Protein AF-A0A7K1K0Z1-F1 (afdb_monomer_lite)

Secondary structure (DSSP, 8-state):
-------HHHHHHHHHHHH--GGGSEETTEEEEP-EEEE-S--TT-EEEE-TTS-EEEE-S-GGGEEEE-HHHHHHHHHHH-

Structure (mmCIF, N/CA/C/O backbone):
data_AF-A0A7K1K0Z1-F1
#
_entry.id   AF-A0A7K1K0Z1-F1
#
loop_
_atom_site.group_PDB
_atom_site.id
_atom_site.type_symbol
_atom_site.label_atom_id
_atom_site.label_alt_id
_atom_site.label_comp_id
_atom_site.label_asym_id
_atom_site.label_entity_id
_atom_site.label_seq_id
_atom_site.pdbx_PDB_ins_code
_atom_site.Cartn_x
_atom_site.Cartn_y
_atom_site.Cartn_z
_atom_site.occupancy
_atom_site.B_iso_or_equiv
_atom_site.auth_seq_id
_atom_site.auth_comp_id
_atom_site.auth_asym_id
_atom_site.auth_atom_id
_atom_site.pdbx_PDB_model_num
ATOM 1 N N . MET A 1 1 ? 4.498 0.293 -31.287 1.00 38.72 1 MET A N 1
ATOM 2 C CA . MET A 1 1 ? 4.563 -0.597 -30.115 1.00 38.72 1 MET A CA 1
ATOM 3 C C . MET A 1 1 ? 5.414 0.112 -29.070 1.00 38.72 1 MET A C 1
ATOM 5 O O . MET A 1 1 ? 6.628 0.032 -29.140 1.00 38.72 1 MET A O 1
ATOM 9 N N . GLN A 1 2 ? 4.824 0.951 -28.225 1.00 37.94 2 GLN A N 1
ATOM 10 C CA . GLN A 1 2 ? 5.516 1.475 -27.045 1.00 37.94 2 GLN A CA 1
ATOM 11 C C . GLN A 1 2 ? 4.712 0.897 -25.899 1.00 37.94 2 GLN A C 1
ATOM 13 O O . GLN A 1 2 ? 3.646 1.417 -25.577 1.00 37.94 2 GLN A O 1
ATOM 18 N N . ASP A 1 3 ? 5.140 -0.281 -25.451 1.00 39.84 3 ASP A N 1
ATOM 19 C CA . ASP A 1 3 ? 4.612 -0.908 -24.251 1.00 39.84 3 ASP A CA 1
ATOM 20 C C . ASP A 1 3 ? 4.892 0.093 -23.139 1.00 39.84 3 ASP A C 1
ATOM 22 O O . ASP A 1 3 ? 6.045 0.354 -22.796 1.00 39.84 3 ASP A O 1
ATOM 26 N N . GLY A 1 4 ? 3.853 0.825 -22.745 1.00 46.22 4 GLY A N 1
ATOM 27 C CA . GLY A 1 4 ? 3.969 1.837 -21.719 1.00 46.22 4 GLY A CA 1
ATOM 28 C C . GLY A 1 4 ? 4.344 1.107 -20.451 1.00 46.22 4 GLY A C 1
ATOM 29 O O . GLY A 1 4 ? 3.458 0.530 -19.832 1.00 46.22 4 GLY A O 1
ATOM 30 N N . GLU A 1 5 ? 5.632 1.108 -20.106 1.00 55.62 5 GLU A N 1
ATOM 31 C CA . GLU A 1 5 ? 6.141 0.592 -18.843 1.00 55.62 5 GLU A CA 1
ATOM 32 C C . GLU A 1 5 ? 5.305 1.236 -17.739 1.00 55.62 5 GLU A C 1
ATOM 34 O O . GLU A 1 5 ? 5.474 2.411 -17.390 1.00 55.62 5 GLU A O 1
ATOM 39 N N . ILE A 1 6 ? 4.301 0.501 -17.255 1.00 66.00 6 ILE A N 1
ATOM 40 C CA . ILE A 1 6 ? 3.426 0.964 -16.193 1.00 66.00 6 ILE A CA 1
ATOM 41 C C . ILE A 1 6 ? 4.287 0.902 -14.946 1.00 66.00 6 ILE A C 1
ATOM 43 O O . ILE A 1 6 ? 4.305 -0.091 -14.236 1.00 66.00 6 ILE A O 1
ATOM 47 N N . GLY A 1 7 ? 5.042 1.969 -14.705 1.00 74.44 7 GLY A N 1
ATOM 48 C CA . GLY A 1 7 ? 5.895 2.063 -13.538 1.00 74.44 7 GLY A CA 1
ATOM 49 C C . GLY A 1 7 ? 5.073 2.031 -12.253 1.00 74.44 7 GLY A C 1
ATOM 50 O O . GLY A 1 7 ? 3.866 2.298 -12.248 1.00 74.44 7 GLY A O 1
ATOM 51 N N . TYR A 1 8 ? 5.764 1.803 -11.139 1.00 79.31 8 TYR A N 1
ATOM 52 C CA . TYR A 1 8 ? 5.226 1.814 -9.774 1.00 79.31 8 TYR A CA 1
ATOM 53 C C . TYR A 1 8 ? 4.149 2.897 -9.535 1.00 79.31 8 TYR A C 1
ATOM 55 O O . TYR A 1 8 ? 3.071 2.640 -8.995 1.00 79.31 8 TYR A O 1
ATOM 63 N N . ARG A 1 9 ? 4.405 4.126 -10.004 1.00 80.00 9 ARG A N 1
ATOM 64 C CA . ARG A 1 9 ? 3.496 5.273 -9.850 1.00 80.00 9 ARG A CA 1
ATOM 65 C C . ARG A 1 9 ? 2.189 5.138 -10.643 1.00 80.00 9 ARG A C 1
ATOM 67 O O . ARG A 1 9 ? 1.127 5.541 -10.155 1.00 80.00 9 ARG A O 1
ATOM 74 N N . SER A 1 10 ? 2.247 4.575 -11.848 1.00 83.88 10 SER A N 1
ATOM 75 C CA . SER A 1 10 ? 1.066 4.341 -12.684 1.00 83.88 10 SER A CA 1
ATOM 76 C C . SER A 1 10 ? 0.188 3.242 -12.090 1.00 83.88 10 SER A C 1
ATOM 78 O O . SER A 1 10 ? -1.030 3.418 -12.035 1.00 83.88 10 SER A O 1
ATOM 8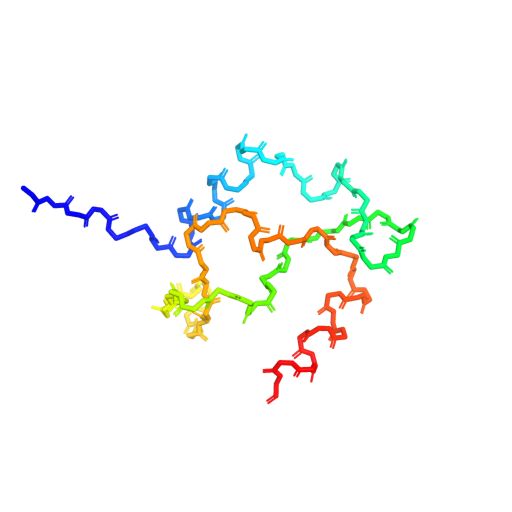0 N N . VAL A 1 11 ? 0.786 2.175 -11.542 1.00 84.88 11 VAL A N 1
ATOM 81 C CA . VAL A 1 11 ? 0.042 1.148 -10.791 1.00 84.88 11 VAL A CA 1
ATOM 82 C C . VAL A 1 11 ? -0.665 1.762 -9.591 1.00 84.88 11 VAL A C 1
ATOM 84 O O . VAL A 1 11 ? -1.869 1.581 -9.447 1.00 84.88 11 VAL A O 1
ATOM 87 N N . HIS A 1 12 ? 0.028 2.556 -8.770 1.00 81.56 12 HIS A N 1
ATOM 88 C CA . HIS A 1 12 ? -0.593 3.223 -7.618 1.00 81.56 12 HIS A CA 1
ATOM 89 C C . HIS A 1 12 ? -1.759 4.140 -8.015 1.00 81.56 12 HIS A C 1
ATOM 91 O O . HIS A 1 12 ? -2.769 4.212 -7.309 1.00 81.56 12 HIS A O 1
ATOM 97 N N . SER A 1 13 ? -1.647 4.829 -9.152 1.00 84.31 13 SER A N 1
ATOM 98 C CA . SER A 1 13 ? -2.723 5.679 -9.675 1.00 84.31 13 SER A CA 1
ATOM 99 C C . SER A 1 13 ? -3.919 4.844 -10.142 1.00 84.31 13 SER A C 1
ATOM 101 O O . SER A 1 13 ? -5.058 5.137 -9.778 1.00 84.31 13 SER A O 1
ATOM 103 N N . ARG A 1 14 ? -3.666 3.755 -10.878 1.00 86.75 14 ARG A N 1
ATOM 104 C CA . AR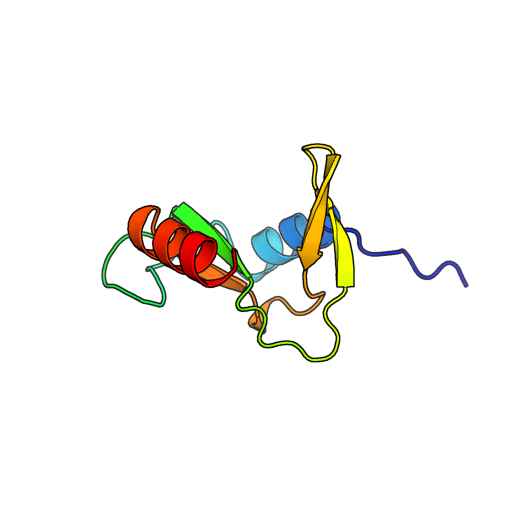G A 1 14 ? -4.694 2.810 -11.338 1.00 86.75 14 ARG A CA 1
ATOM 105 C C . ARG A 1 14 ? -5.380 2.104 -10.171 1.00 86.75 14 ARG A C 1
ATOM 107 O O . ARG A 1 14 ? -6.602 2.012 -10.146 1.00 86.75 14 ARG A O 1
ATOM 114 N N . LEU A 1 15 ? -4.614 1.667 -9.177 1.00 86.25 15 LEU A N 1
ATOM 115 C CA . LEU A 1 15 ? -5.110 1.048 -7.955 1.00 86.25 15 LEU A CA 1
ATOM 116 C C . LEU A 1 15 ? -6.081 1.978 -7.226 1.00 86.25 15 LEU A C 1
ATOM 118 O O . LEU A 1 15 ? -7.174 1.557 -6.864 1.00 86.25 15 LEU A O 1
ATOM 122 N N . ARG A 1 16 ? -5.727 3.260 -7.077 1.00 85.38 16 ARG A N 1
ATOM 123 C CA . ARG A 1 16 ? -6.621 4.268 -6.488 1.00 85.38 16 ARG A CA 1
ATOM 124 C C . ARG A 1 16 ? -7.878 4.507 -7.320 1.00 85.38 16 ARG A C 1
ATOM 126 O O . ARG A 1 16 ? -8.920 4.770 -6.735 1.00 85.38 16 ARG A O 1
ATOM 133 N N . ALA A 1 17 ? -7.802 4.416 -8.646 1.00 87.06 17 ALA A N 1
ATOM 134 C CA . ALA A 1 17 ? -8.971 4.554 -9.514 1.00 87.06 17 ALA A CA 1
ATOM 135 C C . ALA A 1 17 ? -9.921 3.344 -9.424 1.00 87.06 17 ALA A C 1
ATOM 137 O O . ALA A 1 17 ? -11.133 3.523 -9.436 1.00 87.06 17 ALA A O 1
ATOM 138 N N . ILE A 1 18 ? -9.378 2.127 -9.306 1.00 87.75 18 ILE A N 1
ATOM 139 C CA . ILE A 1 18 ? -10.157 0.878 -9.261 1.00 87.75 18 ILE A CA 1
ATOM 140 C C . ILE A 1 18 ? -10.713 0.616 -7.860 1.00 87.75 18 ILE A C 1
ATOM 142 O O . ILE A 1 18 ? -11.896 0.339 -7.697 1.00 87.75 18 ILE A O 1
ATOM 146 N N . LYS A 1 19 ? -9.849 0.676 -6.844 1.00 83.62 19 LYS A N 1
ATOM 147 C CA . LYS A 1 19 ? -10.178 0.324 -5.457 1.00 83.62 19 LYS A CA 1
ATOM 148 C C . LYS A 1 19 ? -10.577 1.534 -4.610 1.00 83.62 19 LYS A C 1
ATOM 150 O O . LYS A 1 19 ? -11.083 1.378 -3.503 1.00 83.62 19 LYS A O 1
ATOM 155 N N . GLY A 1 20 ? -10.350 2.750 -5.094 1.00 85.00 20 GLY A N 1
ATOM 156 C CA . GLY A 1 20 ? -10.498 3.951 -4.280 1.00 85.00 20 GLY A CA 1
ATOM 157 C C . GLY A 1 20 ? -9.320 4.149 -3.323 1.00 85.00 20 GLY A C 1
ATOM 158 O O . GLY A 1 20 ? -8.258 3.524 -3.425 1.00 85.00 20 GLY A O 1
ATOM 159 N N . THR A 1 21 ? -9.486 5.056 -2.365 1.00 85.56 21 THR A N 1
ATOM 160 C CA . THR A 1 21 ? -8.443 5.328 -1.367 1.00 85.56 21 THR A CA 1
ATOM 161 C C . THR A 1 21 ? -8.364 4.203 -0.336 1.00 85.56 21 THR A C 1
ATOM 163 O O . THR A 1 21 ? -9.394 3.741 0.140 1.00 85.56 21 THR A O 1
ATOM 166 N N . ALA A 1 22 ? -7.150 3.811 0.074 1.00 86.12 22 ALA A N 1
ATOM 167 C CA . ALA A 1 22 ? -6.959 2.795 1.118 1.00 86.12 22 ALA A CA 1
ATOM 168 C C . ALA A 1 22 ? -7.691 3.162 2.417 1.00 86.12 22 ALA A C 1
ATOM 170 O O . ALA A 1 22 ? -8.254 2.306 3.077 1.00 86.12 22 ALA A O 1
ATOM 171 N N . ARG A 1 23 ? -7.758 4.459 2.745 1.00 86.12 23 ARG A N 1
ATOM 172 C CA . ARG A 1 23 ? -8.522 4.971 3.892 1.00 86.12 23 ARG A CA 1
ATOM 173 C C . ARG A 1 23 ? -10.023 4.722 3.825 1.00 86.12 23 ARG A C 1
ATOM 175 O O . ARG A 1 23 ? -10.659 4.747 4.868 1.00 86.12 23 ARG A O 1
ATOM 182 N N . GLY A 1 24 ? -10.590 4.526 2.641 1.00 84.75 24 GLY A N 1
ATOM 183 C CA . GLY A 1 24 ? -11.987 4.130 2.493 1.00 84.75 24 GLY A CA 1
ATOM 184 C C . GLY A 1 24 ? -12.219 2.634 2.707 1.00 84.75 24 GLY A C 1
ATOM 185 O O . GLY A 1 24 ? -13.365 2.210 2.651 1.00 84.75 24 GLY A O 1
ATOM 186 N N . GLN A 1 25 ? -11.159 1.847 2.919 1.00 87.56 25 GLN A N 1
ATOM 187 C CA . GLN A 1 25 ? -11.232 0.400 3.067 1.00 87.56 25 GLN A CA 1
ATOM 188 C C . GLN A 1 25 ? -10.834 -0.060 4.469 1.00 87.56 25 GLN A C 1
ATOM 190 O O . GLN A 1 25 ? -10.080 0.597 5.198 1.00 87.56 25 GLN A O 1
ATOM 195 N N . GLU A 1 26 ? -11.342 -1.230 4.826 1.00 90.25 26 GLU A N 1
ATOM 196 C CA . GLU A 1 26 ? -10.954 -1.969 6.019 1.00 90.25 26 GLU A CA 1
ATOM 197 C C . GLU A 1 26 ? -9.635 -2.709 5.766 1.00 90.25 26 GLU A C 1
ATOM 199 O O . GLU A 1 26 ? -9.283 -3.043 4.632 1.00 90.25 26 GLU A O 1
ATOM 204 N N . CYS A 1 27 ? -8.849 -2.907 6.819 1.00 91.75 27 CYS A N 1
ATOM 205 C CA . CYS A 1 27 ? -7.563 -3.574 6.709 1.00 91.75 27 CYS A CA 1
ATOM 206 C C . CYS A 1 27 ? -7.764 -5.071 6.437 1.00 91.75 27 CYS A C 1
ATOM 208 O O . CYS A 1 27 ? -8.433 -5.765 7.189 1.00 91.75 27 CYS A O 1
ATOM 210 N N . ALA A 1 28 ? -7.102 -5.604 5.410 1.00 88.44 28 ALA A N 1
ATOM 211 C CA . ALA A 1 28 ? -7.248 -7.012 5.027 1.00 88.44 28 ALA A CA 1
ATOM 212 C C . ALA A 1 28 ? -6.851 -8.001 6.145 1.00 88.44 28 ALA A C 1
ATOM 214 O O . ALA A 1 28 ? -7.366 -9.110 6.206 1.00 88.44 28 ALA A O 1
ATOM 215 N N . GLU A 1 29 ? -5.946 -7.599 7.045 1.00 87.25 29 GLU A N 1
ATOM 216 C CA . GLU A 1 29 ? -5.487 -8.435 8.166 1.00 87.25 29 GLU A CA 1
ATOM 217 C C . GLU A 1 29 ? -6.159 -8.136 9.515 1.00 87.25 29 GLU A C 1
ATOM 219 O O . GLU A 1 29 ? -5.942 -8.865 10.483 1.00 87.25 29 GLU A O 1
ATOM 224 N N . CYS A 1 30 ? -6.905 -7.035 9.647 1.00 90.44 30 CYS A N 1
ATOM 225 C CA . CYS A 1 30 ? -7.524 -6.678 10.925 1.00 90.44 30 CYS A CA 1
ATOM 226 C C . CYS A 1 30 ? -8.697 -5.715 10.746 1.00 90.44 30 CYS A C 1
ATOM 228 O O . CYS A 1 30 ? -8.749 -4.977 9.777 1.00 90.44 30 CYS A O 1
ATOM 230 N N . ASP A 1 31 ? -9.552 -5.597 11.754 1.00 88.38 31 ASP A N 1
ATOM 231 C CA . ASP A 1 31 ? -10.759 -4.751 11.729 1.00 88.38 31 ASP A CA 1
ATOM 232 C C . ASP A 1 31 ? -10.489 -3.228 11.845 1.00 88.38 31 ASP A C 1
ATOM 234 O O . ASP A 1 31 ? -11.287 -2.452 12.363 1.00 88.38 31 ASP A O 1
ATOM 238 N N . LYS A 1 32 ? -9.298 -2.765 11.449 1.00 90.19 32 LYS A N 1
ATOM 239 C CA . LYS A 1 32 ? -8.915 -1.346 11.515 1.00 90.19 32 LYS A CA 1
ATOM 240 C C . LYS A 1 32 ? -9.028 -0.694 10.153 1.00 90.19 32 LYS A C 1
ATOM 242 O O . LYS A 1 32 ? -8.787 -1.322 9.131 1.00 90.19 32 LYS A O 1
ATOM 247 N N . GLN A 1 33 ? -9.252 0.614 10.150 1.00 91.38 33 GLN A N 1
ATOM 248 C CA . GLN A 1 33 ? -9.207 1.403 8.926 1.00 91.38 33 GLN A CA 1
ATOM 249 C C . GLN A 1 33 ? -7.817 1.320 8.283 1.00 91.38 33 GLN A C 1
ATOM 251 O O . GLN A 1 33 ? -6.789 1.588 8.928 1.00 91.38 33 GLN A O 1
ATOM 256 N N . ALA A 1 34 ? -7.781 0.936 7.009 1.00 91.00 34 ALA A N 1
ATOM 257 C CA . ALA A 1 34 ? -6.546 0.918 6.258 1.00 91.00 34 ALA A CA 1
ATOM 258 C C . ALA A 1 34 ? -6.045 2.347 6.021 1.00 91.00 34 ALA A C 1
ATOM 260 O O . ALA A 1 34 ? -6.771 3.337 6.099 1.00 91.00 34 ALA A O 1
ATOM 261 N N . VAL A 1 35 ? -4.744 2.479 5.803 1.00 89.44 35 VAL A N 1
ATOM 262 C CA . VAL A 1 35 ? -4.098 3.786 5.613 1.00 89.44 35 VAL A CA 1
ATOM 263 C C . VAL A 1 35 ? -3.321 3.842 4.317 1.00 89.44 35 VAL A C 1
ATOM 265 O O . VAL A 1 35 ? -3.227 4.919 3.734 1.00 89.44 35 VAL A O 1
ATOM 268 N N . ASP A 1 36 ? -2.811 2.696 3.874 1.00 86.62 36 ASP A N 1
ATOM 269 C CA . ASP A 1 36 ? -2.064 2.550 2.640 1.00 86.62 36 ASP A CA 1
ATOM 270 C C . ASP A 1 36 ? -2.297 1.160 2.038 1.00 86.62 36 ASP A C 1
ATOM 272 O O . ASP A 1 36 ? -2.824 0.265 2.708 1.00 86.62 36 ASP A O 1
ATOM 276 N N . TYR A 1 37 ? -1.933 0.998 0.770 1.00 87.75 37 TYR A N 1
ATOM 277 C CA . TYR A 1 37 ? -1.971 -0.295 0.103 1.00 87.75 37 TYR A CA 1
ATOM 278 C C . TYR A 1 37 ? -0.585 -0.920 0.159 1.00 87.75 37 TYR A C 1
ATOM 280 O O . TYR A 1 37 ? 0.399 -0.298 -0.227 1.00 87.75 37 TYR A O 1
ATOM 288 N N . SER A 1 38 ? -0.526 -2.166 0.606 1.00 86.94 38 SER A N 1
ATOM 289 C CA . SER A 1 38 ? 0.693 -2.960 0.605 1.00 86.94 38 SER A CA 1
ATOM 290 C C . SER A 1 38 ? 0.601 -4.031 -0.467 1.00 86.94 38 SER A C 1
ATOM 292 O O . SER A 1 38 ? -0.458 -4.639 -0.650 1.00 86.94 38 SER A O 1
ATOM 294 N N . TYR A 1 39 ? 1.708 -4.252 -1.163 1.00 87.25 39 TYR A N 1
ATOM 295 C CA . TYR A 1 39 ? 1.845 -5.355 -2.098 1.00 87.25 39 TYR A CA 1
ATOM 296 C C . TYR A 1 39 ? 2.112 -6.656 -1.324 1.00 87.25 39 TYR A C 1
ATOM 298 O O . TYR A 1 39 ? 2.891 -6.671 -0.373 1.00 87.25 39 TYR A O 1
ATOM 306 N N . ASP A 1 40 ? 1.431 -7.738 -1.699 1.00 84.56 40 ASP A N 1
ATOM 307 C CA . ASP A 1 40 ? 1.515 -9.035 -1.014 1.00 84.56 40 ASP A CA 1
ATOM 308 C C . ASP A 1 40 ? 2.790 -9.832 -1.324 1.00 84.56 40 ASP A C 1
ATOM 310 O O . ASP A 1 40 ? 3.106 -10.755 -0.583 1.00 84.56 40 ASP A O 1
ATOM 314 N N . HIS A 1 41 ? 3.514 -9.500 -2.401 1.00 79.94 41 HIS A N 1
ATOM 315 C CA . HIS A 1 41 ? 4.606 -10.330 -2.943 1.00 79.94 41 HIS A CA 1
ATOM 316 C C . HIS A 1 41 ? 4.180 -11.741 -3.385 1.00 79.94 41 HIS A C 1
ATOM 318 O O . HIS A 1 41 ? 5.014 -12.622 -3.561 1.00 79.94 41 HIS A O 1
ATOM 324 N N . GLY A 1 42 ? 2.880 -11.956 -3.589 1.00 75.88 42 GLY A N 1
ATOM 325 C CA . GLY A 1 42 ? 2.325 -13.224 -4.061 1.00 75.88 42 GLY A CA 1
ATOM 326 C C . GLY A 1 42 ? 2.232 -13.359 -5.583 1.00 75.88 42 GLY A C 1
ATOM 327 O O . GLY A 1 42 ? 1.704 -14.367 -6.049 1.00 75.88 42 GLY A O 1
ATOM 328 N N . ASP A 1 43 ? 2.672 -12.361 -6.356 1.00 80.56 43 ASP A N 1
ATOM 329 C CA . ASP A 1 43 ? 2.615 -12.408 -7.821 1.00 80.56 43 ASP A CA 1
ATOM 330 C C . ASP A 1 43 ? 3.898 -13.031 -8.397 1.00 80.56 43 ASP A C 1
ATOM 332 O O . ASP A 1 43 ? 4.990 -12.525 -8.122 1.00 80.56 43 ASP A O 1
ATOM 336 N N . PRO A 1 44 ? 3.809 -14.104 -9.203 1.00 78.31 44 PRO A N 1
ATOM 337 C CA . PRO A 1 44 ? 4.971 -14.659 -9.894 1.00 78.31 44 PRO A CA 1
ATOM 338 C C . PRO A 1 44 ? 5.533 -13.730 -10.983 1.00 78.31 44 PRO A C 1
ATOM 340 O O . PRO A 1 44 ? 6.692 -13.900 -11.354 1.00 78.31 44 PRO A O 1
ATOM 343 N N . ASP A 1 45 ? 4.747 -12.762 -11.473 1.00 82.44 45 ASP A N 1
ATOM 344 C CA . ASP A 1 45 ? 5.166 -11.747 -12.455 1.00 82.44 45 ASP A CA 1
ATOM 345 C C . ASP A 1 45 ? 5.483 -10.398 -11.776 1.00 82.44 45 ASP A C 1
ATOM 347 O O . ASP A 1 45 ? 5.178 -9.317 -12.284 1.00 82.44 45 ASP A O 1
ATOM 351 N N . GLU A 1 46 ? 6.092 -10.443 -10.582 1.00 86.69 46 GLU A N 1
ATOM 352 C CA . GLU A 1 46 ? 6.494 -9.223 -9.887 1.00 86.69 46 GLU A CA 1
ATOM 353 C C . GLU A 1 46 ? 7.491 -8.402 -10.720 1.00 86.69 46 GLU A C 1
ATOM 355 O O . GLU A 1 46 ? 8.535 -8.871 -11.176 1.00 86.69 46 GLU A O 1
ATOM 360 N N . LEU A 1 47 ? 7.185 -7.122 -10.881 1.00 86.62 47 LEU A N 1
ATOM 361 C CA . LEU A 1 47 ? 8.048 -6.158 -11.535 1.00 86.62 47 LEU A CA 1
ATOM 362 C C . LEU A 1 47 ? 8.923 -5.458 -10.504 1.00 86.62 47 LEU A C 1
ATOM 364 O O . LEU A 1 47 ? 8.526 -5.200 -9.369 1.00 86.62 47 LEU A O 1
ATOM 368 N N . ILE A 1 48 ? 10.125 -5.082 -10.923 1.00 84.88 48 ILE A N 1
ATOM 369 C CA . ILE A 1 48 ? 11.049 -4.294 -10.113 1.00 84.88 48 ILE A CA 1
ATOM 370 C C . ILE A 1 48 ? 11.110 -2.893 -10.704 1.00 84.88 48 ILE A C 1
ATOM 372 O O . ILE A 1 48 ? 11.349 -2.715 -11.896 1.00 84.88 48 ILE A O 1
ATOM 376 N N . GLY A 1 49 ? 10.880 -1.879 -9.876 1.00 82.31 49 GLY A N 1
ATOM 377 C CA . GLY A 1 49 ? 10.860 -0.491 -10.320 1.00 82.31 49 GLY A CA 1
ATOM 378 C C . GLY A 1 49 ? 11.388 0.461 -9.269 1.00 82.31 49 GLY A C 1
ATOM 379 O O . GLY A 1 49 ? 11.541 0.122 -8.095 1.00 82.31 49 GLY A O 1
ATOM 380 N N . MET A 1 50 ? 11.665 1.687 -9.697 1.00 81.56 50 MET A N 1
ATOM 381 C CA . MET A 1 50 ? 12.005 2.757 -8.771 1.00 81.56 50 MET A CA 1
ATOM 382 C C . MET A 1 50 ? 10.733 3.379 -8.203 1.00 81.56 50 MET A C 1
ATOM 384 O O . MET A 1 50 ? 9.848 3.834 -8.929 1.00 81.56 50 MET A O 1
ATOM 388 N N . THR A 1 51 ? 10.663 3.418 -6.879 1.00 79.00 51 THR A N 1
ATOM 389 C CA . THR A 1 51 ? 9.661 4.198 -6.152 1.00 79.00 51 THR A CA 1
ATOM 390 C C . THR A 1 51 ? 9.933 5.694 -6.302 1.00 79.00 51 THR A C 1
ATOM 392 O O . THR A 1 51 ? 11.031 6.120 -6.664 1.00 79.00 51 THR A O 1
ATOM 395 N N . GLU A 1 52 ? 8.963 6.522 -5.912 1.00 72.38 52 GLU A N 1
ATOM 396 C CA . GLU A 1 52 ? 9.124 7.985 -5.850 1.00 72.38 52 GLU A CA 1
ATOM 397 C C . GLU A 1 52 ? 10.276 8.430 -4.926 1.00 72.38 52 GLU A C 1
ATOM 399 O O . GLU A 1 52 ? 10.767 9.549 -5.042 1.00 72.38 52 GLU A O 1
ATOM 404 N N . LYS A 1 53 ? 10.743 7.551 -4.029 1.00 75.19 53 LYS A N 1
ATOM 405 C CA . LYS A 1 53 ? 11.890 7.784 -3.138 1.00 75.19 53 LYS A CA 1
ATOM 406 C C . LYS A 1 53 ? 13.226 7.315 -3.726 1.00 75.19 53 LYS A C 1
ATOM 408 O O . LYS A 1 53 ? 14.173 7.115 -2.970 1.00 75.19 53 LYS A O 1
ATOM 413 N N . ALA A 1 54 ? 13.293 7.071 -5.037 1.00 79.06 54 ALA A N 1
ATOM 414 C CA . ALA A 1 54 ? 14.465 6.511 -5.718 1.00 79.06 54 ALA A CA 1
ATOM 415 C C . ALA A 1 54 ? 14.978 5.198 -5.088 1.00 79.06 54 ALA A C 1
ATOM 417 O O . ALA A 1 54 ? 16.152 4.857 -5.183 1.00 79.06 54 ALA A O 1
ATOM 418 N N . SER A 1 55 ? 14.089 4.459 -4.420 1.00 79.12 55 SER A N 1
ATOM 419 C CA . SER A 1 55 ? 14.380 3.140 -3.855 1.00 79.12 55 SER A CA 1
ATOM 420 C C . SER A 1 55 ? 13.825 2.070 -4.784 1.00 79.12 55 SER A C 1
ATOM 422 O O . SER A 1 55 ? 12.714 2.235 -5.292 1.00 79.12 55 SER A O 1
ATOM 424 N N . ILE A 1 56 ? 14.581 0.994 -4.996 1.00 82.75 56 ILE A N 1
ATOM 425 C CA . ILE A 1 56 ? 14.126 -0.164 -5.766 1.00 82.75 56 ILE A CA 1
ATOM 426 C C . ILE A 1 56 ? 13.067 -0.897 -4.939 1.00 82.75 56 ILE A C 1
ATOM 428 O O . ILE A 1 56 ? 13.343 -1.306 -3.813 1.00 82.75 56 ILE A O 1
ATOM 432 N N . ALA A 1 57 ? 11.865 -1.049 -5.487 1.00 82.94 57 ALA A N 1
ATOM 433 C CA . ALA A 1 57 ? 10.795 -1.830 -4.883 1.00 82.94 57 ALA A CA 1
ATOM 434 C C . ALA A 1 57 ? 10.157 -2.764 -5.908 1.00 82.94 57 ALA A C 1
ATOM 436 O O . ALA A 1 57 ? 10.131 -2.484 -7.110 1.00 82.94 57 ALA A O 1
ATOM 437 N N . ARG A 1 58 ? 9.627 -3.870 -5.394 1.00 86.38 58 ARG A N 1
ATOM 438 C CA . ARG A 1 58 ? 8.831 -4.826 -6.157 1.00 86.38 58 ARG A CA 1
ATOM 439 C C . ARG A 1 58 ? 7.381 -4.376 -6.180 1.00 86.38 58 ARG A C 1
ATOM 441 O O . ARG A 1 58 ? 6.872 -3.874 -5.177 1.00 86.38 58 ARG A O 1
ATOM 448 N N . TYR A 1 59 ? 6.735 -4.525 -7.321 1.00 85.69 59 TYR A N 1
ATOM 449 C CA . TYR A 1 59 ? 5.359 -4.120 -7.545 1.00 85.69 59 TYR A CA 1
ATOM 450 C C . TYR A 1 59 ? 4.728 -5.032 -8.595 1.00 85.69 59 TYR A C 1
ATOM 452 O O . TYR A 1 59 ? 5.428 -5.550 -9.451 1.00 85.69 59 TYR A O 1
ATOM 460 N N . SER A 1 60 ? 3.416 -5.229 -8.544 1.00 87.19 60 SER A N 1
ATOM 461 C CA . SER A 1 60 ? 2.695 -5.992 -9.570 1.00 87.19 60 SER A CA 1
ATOM 462 C C . SER A 1 60 ? 1.806 -5.047 -10.371 1.00 87.19 60 SER A C 1
ATOM 464 O O . SER A 1 60 ? 1.391 -4.001 -9.873 1.00 87.19 60 SER A O 1
ATOM 466 N N . LEU A 1 61 ? 1.504 -5.383 -11.622 1.00 85.56 61 LEU A N 1
ATOM 467 C CA . LEU A 1 61 ? 0.507 -4.643 -12.401 1.00 85.56 61 LEU A CA 1
ATOM 468 C C 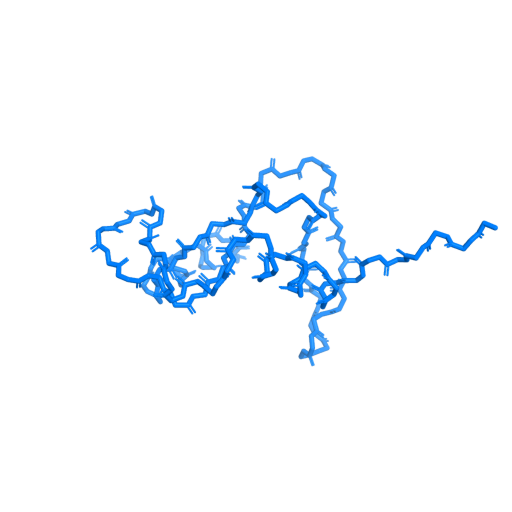. LEU A 1 61 ? -0.920 -4.979 -11.974 1.00 85.56 61 LEU A C 1
ATOM 470 O O . LEU A 1 61 ? -1.841 -4.208 -12.269 1.00 85.56 61 LEU A O 1
ATOM 474 N N . ASP A 1 62 ? -1.103 -6.105 -11.283 1.00 85.38 62 ASP A N 1
ATOM 475 C CA . ASP A 1 62 ? -2.421 -6.570 -10.912 1.00 85.38 62 ASP A CA 1
ATOM 476 C C . ASP A 1 62 ? -2.871 -5.941 -9.583 1.00 85.38 62 ASP A C 1
ATOM 478 O O . ASP A 1 62 ? -2.269 -6.168 -8.525 1.00 85.38 62 ASP A O 1
ATOM 482 N N . PRO A 1 63 ? -3.955 -5.142 -9.580 1.00 82.12 63 PRO A N 1
ATOM 483 C CA . PRO A 1 63 ? -4.471 -4.535 -8.359 1.00 82.12 63 PRO A CA 1
ATOM 484 C C . PRO A 1 63 ? -4.996 -5.581 -7.362 1.00 82.12 63 PRO A C 1
ATOM 486 O O . PRO A 1 63 ? -5.230 -5.233 -6.201 1.00 82.12 63 PRO A O 1
ATOM 489 N N . ALA A 1 64 ? -5.198 -6.841 -7.771 1.00 85.06 64 ALA A N 1
ATOM 490 C CA . ALA A 1 64 ? -5.574 -7.925 -6.869 1.00 85.06 64 ALA A CA 1
ATOM 491 C C . ALA A 1 64 ? -4.500 -8.196 -5.804 1.00 85.06 64 ALA A C 1
ATOM 493 O O . ALA A 1 64 ? -4.854 -8.410 -4.645 1.00 85.06 64 ALA A O 1
ATOM 494 N N . HIS A 1 65 ? -3.213 -8.066 -6.146 1.00 88.12 65 HIS A N 1
ATOM 495 C CA . HIS A 1 65 ? -2.104 -8.287 -5.211 1.00 88.12 65 HIS A CA 1
ATOM 496 C C . HIS A 1 65 ? -1.858 -7.125 -4.236 1.00 88.12 65 HIS A C 1
ATOM 498 O O . HIS A 1 65 ? -0.966 -7.198 -3.388 1.00 88.12 65 HIS A O 1
ATOM 504 N N . TYR A 1 66 ? -2.652 -6.053 -4.326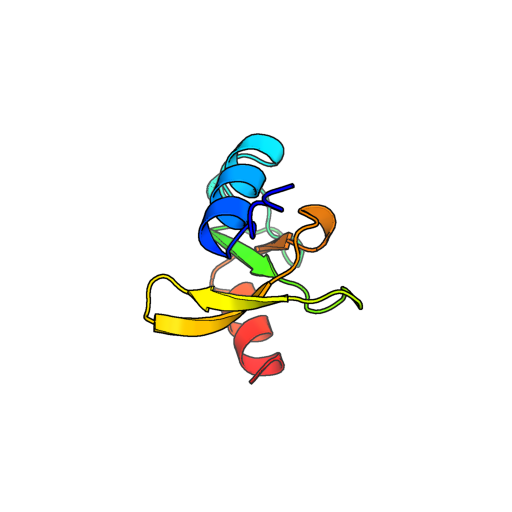 1.00 88.81 66 TYR A N 1
ATOM 505 C CA . TYR A 1 66 ? -2.596 -4.924 -3.403 1.00 88.81 66 TYR A CA 1
ATOM 506 C C . TYR A 1 66 ? -3.706 -5.008 -2.364 1.00 88.81 66 TYR A C 1
ATOM 508 O O . TYR A 1 66 ? -4.902 -4.936 -2.680 1.00 88.81 66 TYR A O 1
ATOM 516 N N . GLN A 1 67 ? -3.291 -5.084 -1.104 1.00 89.38 67 GLN A N 1
ATOM 517 C CA . GLN A 1 67 ? -4.172 -5.180 0.051 1.00 89.38 67 GLN A CA 1
ATOM 518 C C . GLN A 1 67 ? -4.137 -3.880 0.846 1.00 89.38 67 GLN A C 1
ATOM 520 O O . GLN A 1 67 ? -3.070 -3.335 1.133 1.00 89.38 67 GLN A O 1
ATOM 525 N N . ALA A 1 68 ? -5.311 -3.369 1.209 1.00 91.50 68 ALA A N 1
ATOM 526 C CA . ALA A 1 68 ? -5.407 -2.212 2.083 1.00 91.50 68 ALA A CA 1
ATOM 527 C C . ALA A 1 68 ? -4.992 -2.648 3.493 1.00 91.50 68 ALA A C 1
ATOM 529 O O . ALA A 1 68 ? -5.584 -3.566 4.055 1.00 91.50 68 ALA A O 1
ATOM 530 N N . LEU A 1 69 ? -3.962 -2.025 4.066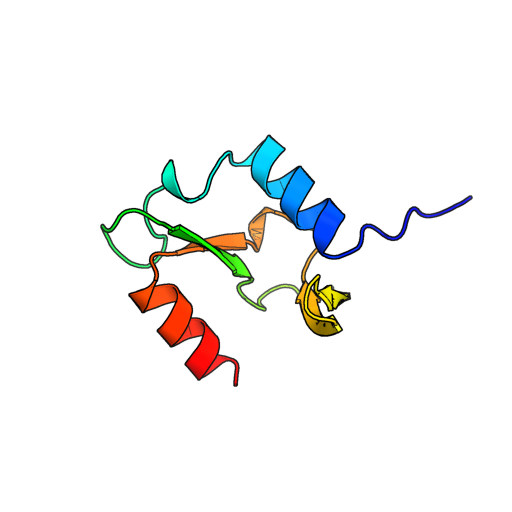 1.00 90.69 69 LEU A N 1
ATOM 531 C CA . LEU A 1 69 ? -3.478 -2.353 5.406 1.00 90.69 69 LEU A CA 1
ATOM 532 C C . LEU A 1 69 ? -3.463 -1.120 6.302 1.00 90.69 69 LEU A C 1
ATOM 534 O O . LEU A 1 69 ? -3.225 0.010 5.867 1.00 90.69 69 LEU A O 1
ATOM 538 N N . CYS A 1 70 ? -3.694 -1.335 7.596 1.00 93.00 70 CYS A N 1
ATOM 539 C CA . CYS A 1 70 ? -3.442 -0.319 8.612 1.00 93.00 70 CYS A CA 1
ATOM 540 C C . CYS A 1 70 ? -1.927 -0.161 8.844 1.00 93.00 70 CYS A C 1
ATOM 542 O O . CYS A 1 70 ? -1.152 -1.065 8.533 1.00 93.00 70 CYS A O 1
ATOM 544 N N . ARG A 1 71 ? -1.476 0.950 9.453 1.00 88.88 71 ARG A N 1
ATOM 545 C CA . ARG A 1 71 ? -0.030 1.199 9.672 1.00 88.88 71 ARG A CA 1
ATOM 546 C C . ARG A 1 71 ? 0.663 0.057 10.418 1.00 88.88 71 ARG A C 1
ATOM 548 O O . ARG A 1 71 ? 1.816 -0.245 10.131 1.00 88.88 71 ARG A O 1
ATOM 555 N N . SER A 1 72 ? -0.021 -0.556 11.384 1.00 90.31 72 SER A N 1
ATOM 556 C CA . SER A 1 72 ? 0.541 -1.638 12.196 1.00 90.31 72 SER A CA 1
ATOM 557 C C . SER A 1 72 ? 0.753 -2.916 11.386 1.00 90.31 72 SER A C 1
ATOM 559 O O . SER A 1 72 ? 1.840 -3.482 11.454 1.00 90.31 72 SER A O 1
ATOM 561 N N . CYS A 1 73 ? -0.249 -3.352 10.616 1.00 90.62 73 CYS A N 1
ATOM 562 C CA . CYS A 1 73 ? -0.138 -4.538 9.761 1.00 90.62 73 CYS A CA 1
ATOM 563 C C . CYS A 1 73 ? 0.813 -4.285 8.590 1.00 90.62 73 CYS A C 1
ATOM 565 O O . CYS A 1 73 ? 1.688 -5.099 8.329 1.00 90.62 73 CYS A O 1
ATOM 567 N N . HIS A 1 74 ? 0.749 -3.095 7.986 1.00 87.75 74 HIS A N 1
ATOM 568 C CA . HIS A 1 74 ? 1.677 -2.689 6.934 1.00 87.75 74 HIS A CA 1
ATOM 569 C C . HIS A 1 74 ? 3.134 -2.775 7.398 1.00 87.75 74 HIS A C 1
ATOM 571 O O . HIS A 1 74 ? 3.973 -3.327 6.700 1.00 87.75 74 HIS A O 1
ATOM 577 N N . ARG A 1 75 ? 3.445 -2.275 8.602 1.00 87.31 75 ARG A N 1
ATOM 578 C CA . ARG A 1 75 ? 4.799 -2.377 9.162 1.00 87.31 75 ARG A CA 1
ATOM 579 C C . ARG A 1 75 ? 5.205 -3.825 9.444 1.00 87.31 75 ARG A C 1
ATOM 581 O O . ARG A 1 75 ? 6.364 -4.159 9.256 1.00 87.31 75 ARG A O 1
ATOM 588 N N . LYS A 1 76 ? 4.287 -4.674 9.919 1.00 87.44 76 LYS A N 1
ATOM 589 C CA . LYS A 1 76 ? 4.572 -6.103 10.129 1.00 87.44 76 LYS A CA 1
ATOM 590 C C . LYS A 1 76 ? 4.905 -6.809 8.817 1.00 87.44 76 LYS A C 1
ATOM 592 O O . LYS A 1 76 ? 5.845 -7.590 8.801 1.00 87.44 76 LYS A O 1
ATOM 597 N N . ARG A 1 77 ? 4.168 -6.509 7.744 1.00 84.19 77 ARG A N 1
ATOM 598 C CA . ARG A 1 77 ? 4.431 -7.060 6.410 1.00 84.19 77 ARG A CA 1
ATOM 599 C C . ARG A 1 77 ? 5.762 -6.561 5.852 1.00 84.19 77 ARG A C 1
ATOM 601 O O . ARG A 1 77 ? 6.557 -7.374 5.414 1.00 84.19 77 ARG A O 1
ATOM 608 N N . ASP A 1 78 ? 6.043 -5.265 5.973 1.00 79.81 78 ASP A N 1
ATOM 609 C CA . ASP A 1 78 ? 7.335 -4.669 5.598 1.00 79.81 78 ASP A CA 1
ATOM 610 C C . ASP A 1 78 ? 8.511 -5.322 6.348 1.00 79.81 78 ASP A C 1
ATOM 612 O O . ASP A 1 78 ? 9.493 -5.714 5.734 1.00 79.81 78 ASP A O 1
ATOM 616 N N . LEU A 1 79 ? 8.369 -5.546 7.660 1.00 81.38 79 LEU A N 1
ATOM 617 C CA . LEU A 1 79 ? 9.357 -6.267 8.474 1.00 81.38 79 LEU A CA 1
ATOM 618 C C . LEU A 1 79 ? 9.514 -7.743 8.086 1.00 81.38 79 LEU A C 1
ATOM 620 O O . LEU A 1 79 ? 10.591 -8.291 8.272 1.00 81.38 79 LEU A O 1
ATOM 624 N N . ALA A 1 80 ? 8.450 -8.398 7.619 1.00 75.19 80 ALA A N 1
ATOM 625 C CA . ALA A 1 80 ? 8.502 -9.786 7.162 1.00 75.19 80 ALA A CA 1
ATOM 626 C C . ALA A 1 80 ? 9.081 -9.919 5.743 1.00 75.19 80 ALA A C 1
ATOM 628 O O . ALA A 1 80 ? 9.527 -11.000 5.369 1.00 75.19 80 ALA A O 1
ATOM 629 N N . ALA A 1 81 ? 9.049 -8.835 4.965 1.00 65.81 81 ALA A N 1
ATOM 630 C CA . ALA A 1 81 ? 9.587 -8.750 3.612 1.00 65.81 81 ALA A CA 1
ATOM 631 C C . ALA A 1 81 ? 11.028 -8.192 3.554 1.00 65.81 81 ALA A C 1
ATOM 633 O O . 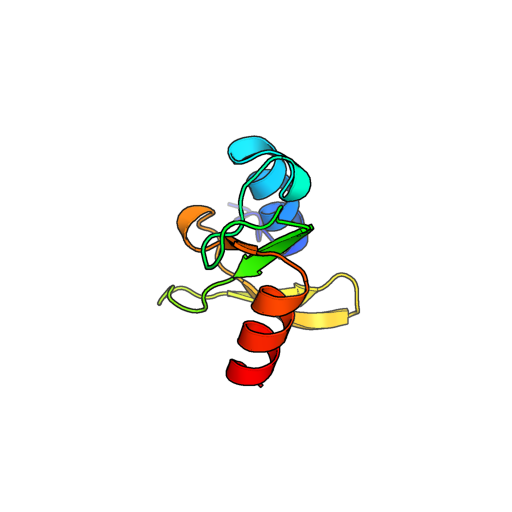ALA A 1 81 ? 11.607 -8.152 2.466 1.00 65.81 81 ALA A O 1
ATOM 634 N N . ALA A 1 82 ? 11.579 -7.752 4.694 1.00 54.97 82 ALA A N 1
ATOM 635 C CA . ALA A 1 82 ? 12.953 -7.266 4.865 1.00 54.97 82 ALA A CA 1
ATOM 636 C C . ALA A 1 82 ? 13.931 -8.410 5.169 1.00 54.97 82 ALA A C 1
ATOM 638 O O . ALA A 1 82 ? 15.053 -8.364 4.615 1.00 54.97 82 ALA A O 1
#

Foldseek 3Di:
DPPPPCAPVNLQVVLCVVVNALQVDAFPVDRDRFHHKDFQPPDPPWDWHQDPVRDIDTDDSDSVRITRHHPVVNVVSVVVVD

pLDDT: mean 81.69, std 11.57, range [37.94, 93.0]

Sequence (82 aa):
MQDGEIGYRSVHSRLRAIKGTARGQECAECDKQAVDYSYDHGDPDELIGMTEKASIARYSLDPAHYQALCRSCHRKRDLAAA

Radius of gyration: 12.84 Å; chains: 1; bounding box: 26×23×42 Å